Protein AF-A0A2N0QGA7-F1 (afdb_monomer_lite)

Sequence (143 aa):
FERLKEGLAANANLENILFEDQLKVIEPKKDLSIEFHNNLNEYQRDAVAGAISAEDLYVIQGPPGTGKTTVISEICYQNSKAGLKTLIASQSNLAVDNALGRLLSNKDIRILRYGRTESIEEEGKKFIEENVADYWKAQTLQA

Radius of gyration: 17.7 Å; chains: 1; bounding box: 38×40×41 Å

Foldseek 3Di:
DVCVVVCNDPDNCVCCLVDVPDDDPDDFDPDDPDDFPDPDDPLLVVQLSCVLRDPRDDDDDDDPPRPPLVSLLRNCVVCLVVVHDDDDDDPALVVVLSSLLSNVVDLSDQAADDDDCVRHDPSRNCRYPVNSVVVNVVSVVVD

Secondary structure (DSSP, 8-state):
-HHHHTT--SSTTHHHHHH-S----PPP--------SS---HHHHHHHHHHHH-SS-------TTS-HHHHHHHHHHHHHHTT-------SSHHHHHHHHHHHTT-TT------S-GGG--TTTTTSSHHHHHHHHHHHHHT-

InterPro domains:
  IPR027417 P-loop containing nucleoside triphosphate hydrolase [G3DSA:3.40.50.300] (1-143)
  IPR027417 P-loop containing nucleoside triphosphate hydrolase [SSF52540] (21-113)
  IPR041677 DNA2/NAM7 helicase, helicase domain [PF13086] (39-128)
  IPR050534 Coronaviruses polyprotein 1ab [PTHR43788] (30-120)

pLDDT: mean 82.28, std 9.98, range [57.44, 94.5]

Organism: NCBI:txid588596

Structure (mmCIF, N/CA/C/O backbone):
data_AF-A0A2N0QGA7-F1
#
_entry.id   AF-A0A2N0QGA7-F1
#
loop_
_atom_sit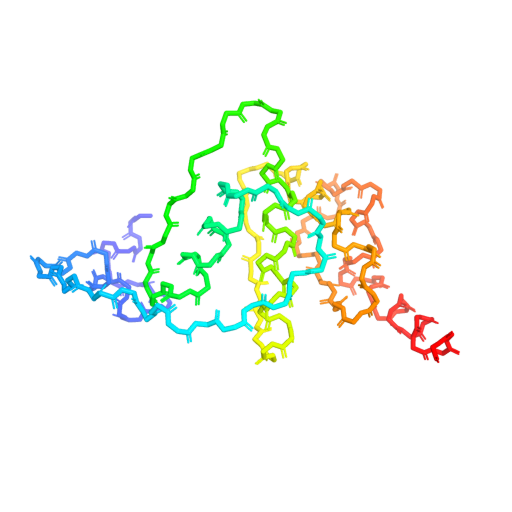e.group_PDB
_atom_site.id
_atom_site.type_symbol
_atom_site.label_atom_id
_atom_site.label_alt_id
_atom_site.label_comp_id
_atom_site.label_asym_id
_atom_site.label_entity_id
_atom_site.label_seq_id
_atom_site.pdbx_PDB_ins_code
_atom_site.Cartn_x
_atom_site.Cartn_y
_atom_site.Cartn_z
_atom_site.occupancy
_atom_site.B_iso_or_equiv
_atom_site.auth_seq_id
_atom_site.auth_comp_id
_atom_site.auth_asym_id
_atom_site.auth_atom_id
_atom_site.pdbx_PDB_model_num
ATOM 1 N N . PHE A 1 1 ? -15.419 12.912 -16.846 1.00 57.44 1 PHE A N 1
ATOM 2 C CA . PHE A 1 1 ? -16.413 13.764 -16.169 1.00 57.44 1 PHE A CA 1
ATOM 3 C C . PHE A 1 1 ? -17.729 13.835 -16.933 1.00 57.44 1 PHE A C 1
ATOM 5 O O . PHE A 1 1 ? -18.735 13.601 -16.293 1.00 57.44 1 PHE A O 1
ATOM 12 N N . GLU A 1 2 ? -17.747 14.051 -18.256 1.00 68.62 2 GLU A N 1
ATOM 13 C CA . GLU A 1 2 ? -18.984 14.002 -19.078 1.00 68.62 2 GLU A CA 1
ATOM 14 C C . GLU A 1 2 ? -19.835 12.750 -18.810 1.00 68.62 2 GLU A C 1
ATOM 16 O O . GLU A 1 2 ? -20.942 12.859 -18.308 1.00 68.62 2 GLU A O 1
ATOM 21 N N . ARG A 1 3 ? -19.254 11.551 -18.940 1.00 67.31 3 ARG A N 1
ATOM 22 C CA . ARG A 1 3 ? -19.955 10.285 -18.642 1.00 67.31 3 ARG A CA 1
ATOM 23 C C . ARG A 1 3 ? -20.498 10.165 -17.211 1.00 67.31 3 ARG A C 1
ATOM 25 O O . ARG A 1 3 ? -21.449 9.433 -16.992 1.00 67.31 3 ARG A O 1
ATOM 32 N N . LEU A 1 4 ? -19.876 10.838 -16.239 1.00 65.69 4 LEU A N 1
ATOM 33 C CA . LEU A 1 4 ? -20.364 10.864 -14.855 1.00 65.69 4 LEU A CA 1
ATOM 34 C C . LEU A 1 4 ? -21.575 11.800 -14.737 1.00 65.69 4 LEU A C 1
ATOM 36 O O . LEU A 1 4 ? -22.553 11.432 -14.108 1.00 65.69 4 LEU A O 1
ATOM 40 N N . LYS A 1 5 ? -21.526 12.966 -15.399 1.00 64.06 5 LYS A N 1
ATOM 41 C CA . LYS A 1 5 ? -22.650 13.912 -15.497 1.00 64.06 5 LYS A CA 1
ATOM 42 C C . LYS A 1 5 ? -23.839 13.344 -16.279 1.00 64.06 5 LYS A C 1
ATOM 44 O O . LYS A 1 5 ? -24.969 13.732 -16.031 1.00 64.06 5 LYS A O 1
ATOM 49 N N . GLU A 1 6 ? -23.580 12.438 -17.217 1.00 76.25 6 GLU A N 1
ATOM 50 C CA . GLU A 1 6 ? -24.597 11.726 -18.001 1.00 76.25 6 GLU A CA 1
ATOM 51 C C . GLU A 1 6 ? -25.176 10.498 -17.266 1.00 76.25 6 GLU A C 1
ATOM 53 O O . GLU A 1 6 ? -25.955 9.750 -17.852 1.00 76.25 6 GLU A O 1
ATOM 58 N N . GLY A 1 7 ? -24.778 10.239 -16.011 1.00 67.69 7 GLY A N 1
ATOM 59 C CA . GLY A 1 7 ? -25.243 9.080 -15.235 1.00 67.69 7 GLY A CA 1
ATOM 60 C C . GLY A 1 7 ? -24.692 7.728 -15.715 1.00 67.69 7 GLY A C 1
ATOM 61 O O . GLY A 1 7 ? -25.141 6.674 -15.275 1.00 67.69 7 GLY A O 1
ATOM 62 N N . LEU A 1 8 ? -23.692 7.723 -16.604 1.00 76.69 8 LEU A N 1
ATOM 63 C CA . LEU A 1 8 ? -23.080 6.524 -17.196 1.00 76.69 8 LEU A CA 1
ATOM 64 C C . LEU A 1 8 ? -21.875 6.012 -16.390 1.00 76.69 8 LEU A C 1
ATOM 66 O O . LEU A 1 8 ? -20.900 5.496 -16.956 1.00 76.69 8 LEU A O 1
ATOM 70 N N . ALA A 1 9 ? -21.905 6.174 -15.069 1.00 78.19 9 ALA A N 1
ATOM 71 C CA . ALA A 1 9 ? -20.901 5.586 -14.197 1.00 78.19 9 ALA A CA 1
ATOM 72 C C . ALA A 1 9 ? -21.043 4.057 -14.176 1.00 78.19 9 ALA A C 1
ATOM 74 O O . ALA A 1 9 ? -22.144 3.522 -14.089 1.00 78.19 9 ALA A O 1
ATOM 75 N N . ALA A 1 10 ? -19.916 3.337 -14.206 1.00 74.88 10 ALA A N 1
ATOM 76 C CA . ALA A 1 10 ? -19.922 1.876 -14.063 1.00 74.88 10 ALA A CA 1
ATOM 77 C C . ALA A 1 10 ? -20.497 1.423 -12.705 1.00 74.88 10 ALA A C 1
ATOM 79 O O . ALA A 1 10 ? -21.018 0.319 -12.589 1.00 74.88 10 ALA A O 1
ATOM 80 N N . ASN A 1 11 ? -20.412 2.287 -11.689 1.00 70.62 11 ASN A N 1
ATOM 81 C CA . ASN A 1 11 ? -21.082 2.126 -10.407 1.00 70.62 11 ASN A CA 1
ATOM 82 C C . ASN A 1 11 ? -22.256 3.114 -10.337 1.00 70.62 11 ASN A C 1
ATOM 84 O O . ASN A 1 11 ? -22.031 4.323 -10.290 1.00 70.62 11 ASN A O 1
ATOM 88 N N . ALA A 1 12 ? -23.487 2.598 -10.305 1.00 74.75 12 ALA A N 1
ATOM 89 C CA . ALA A 1 12 ? -24.712 3.401 -10.275 1.00 74.75 12 ALA A CA 1
ATOM 90 C C . ALA A 1 12 ? -24.841 4.296 -9.025 1.00 74.75 12 ALA A C 1
ATOM 92 O O . ALA A 1 12 ? -25.581 5.270 -9.052 1.00 74.75 12 ALA A O 1
ATOM 93 N N . ASN A 1 13 ? -24.097 4.006 -7.952 1.00 69.44 13 ASN A N 1
ATOM 94 C CA . ASN A 1 13 ? -24.103 4.800 -6.720 1.00 69.44 13 ASN A CA 1
ATOM 95 C C . ASN A 1 13 ? -23.005 5.875 -6.685 1.00 69.44 13 ASN A C 1
ATOM 97 O O . ASN A 1 13 ? -22.893 6.593 -5.697 1.00 69.44 13 ASN A O 1
ATOM 101 N N . LEU A 1 14 ? -22.166 5.985 -7.724 1.00 73.31 14 LEU A N 1
ATOM 102 C CA . LEU A 1 14 ? -21.010 6.889 -7.711 1.00 73.31 14 LEU A CA 1
ATOM 103 C C . LEU A 1 14 ? -21.410 8.365 -7.583 1.00 73.31 14 LEU A C 1
ATOM 105 O O . LEU A 1 14 ? -20.683 9.134 -6.966 1.00 73.31 14 LEU A O 1
ATOM 109 N N . GLU A 1 15 ? -22.552 8.757 -8.146 1.00 74.69 15 GLU A N 1
ATOM 110 C CA . GLU A 1 15 ? -23.081 10.117 -8.020 1.00 74.69 15 GLU A CA 1
ATOM 111 C C . GLU A 1 15 ? -23.471 10.433 -6.570 1.00 74.69 15 GLU A C 1
ATOM 113 O O . GLU A 1 15 ? -22.994 11.417 -6.015 1.00 74.69 15 GLU A O 1
ATOM 118 N N . ASN A 1 16 ? -24.227 9.544 -5.921 1.00 72.44 16 ASN A N 1
ATOM 119 C CA . ASN A 1 16 ? -24.611 9.694 -4.515 1.00 72.44 16 ASN A CA 1
ATOM 120 C C . ASN A 1 16 ? -23.382 9.754 -3.598 1.00 72.44 16 ASN A C 1
ATOM 122 O O . ASN A 1 16 ? -23.286 10.628 -2.750 1.00 72.44 16 ASN A O 1
ATOM 126 N N . ILE A 1 17 ? -22.385 8.893 -3.821 1.00 72.25 17 ILE A N 1
ATOM 127 C CA . ILE A 1 17 ? -21.145 8.889 -3.026 1.00 72.25 17 ILE A CA 1
ATOM 128 C C . ILE A 1 17 ? -20.389 10.224 -3.136 1.00 72.25 17 ILE A C 1
ATOM 130 O O . ILE A 1 17 ? -19.782 10.673 -2.167 1.00 72.25 17 ILE A O 1
ATOM 134 N N . LEU A 1 18 ? -20.384 10.850 -4.317 1.00 73.38 18 LEU A N 1
ATOM 135 C CA . LEU A 1 18 ? -19.629 12.082 -4.560 1.00 73.38 18 LEU A CA 1
ATOM 136 C C . LEU A 1 18 ? -20.398 13.356 -4.188 1.00 73.38 18 LEU A C 1
ATOM 138 O O . LEU A 1 18 ? -19.760 14.378 -3.938 1.00 73.38 18 LEU A O 1
ATOM 142 N N . PHE A 1 19 ? -21.733 13.310 -4.197 1.00 74.38 19 PHE A N 1
ATOM 143 C CA . PHE A 1 19 ? -22.586 14.499 -4.128 1.00 74.38 19 PHE A CA 1
ATOM 144 C C . PHE A 1 19 ? -23.718 14.420 -3.089 1.00 74.38 19 PHE A C 1
ATOM 146 O O . PHE A 1 19 ? -24.553 15.320 -3.058 1.00 74.38 19 PHE A O 1
ATOM 153 N N . GLU A 1 20 ? -23.782 13.397 -2.229 1.00 68.88 20 GLU A N 1
ATOM 154 C CA . GLU A 1 20 ? -24.719 13.405 -1.098 1.00 68.88 20 GLU A CA 1
ATOM 155 C C . GLU A 1 20 ? -24.397 14.548 -0.114 1.00 68.88 20 GLU A C 1
ATOM 157 O O . GLU A 1 20 ? -23.304 14.638 0.444 1.00 68.88 20 GLU A O 1
ATOM 162 N N . ASP A 1 21 ? -25.395 15.403 0.136 1.00 60.41 21 ASP A N 1
ATOM 163 C CA . ASP A 1 21 ? -25.314 16.598 0.995 1.00 60.41 21 ASP A CA 1
ATOM 164 C C . ASP A 1 21 ? -25.209 16.293 2.506 1.00 60.41 21 ASP A C 1
ATOM 166 O O . ASP A 1 21 ? -25.001 17.200 3.315 1.00 60.41 21 ASP A O 1
ATOM 170 N N . GLN A 1 22 ? -25.365 15.033 2.928 1.00 62.62 22 GLN A N 1
ATOM 171 C CA . GLN A 1 22 ? -25.300 14.645 4.341 1.00 62.62 22 GLN A CA 1
ATOM 172 C C . GLN A 1 22 ? -24.097 13.755 4.629 1.00 62.62 22 GLN A C 1
ATOM 174 O O . GLN A 1 22 ? -24.183 12.529 4.636 1.00 62.62 22 GLN A O 1
ATOM 179 N N . LEU A 1 23 ? -22.979 14.397 4.967 1.00 60.62 23 LEU A N 1
ATOM 180 C CA . LEU A 1 23 ? -21.827 13.723 5.554 1.00 60.62 23 LEU A CA 1
ATOM 181 C C . LEU A 1 23 ? -22.228 13.111 6.903 1.00 60.62 23 LEU A C 1
ATOM 183 O O . LEU A 1 23 ? -22.398 13.818 7.900 1.00 60.62 23 LEU A O 1
ATOM 187 N N . LYS A 1 24 ? -22.356 11.785 6.959 1.00 61.59 24 LYS A N 1
ATOM 188 C CA . LYS A 1 24 ? -22.375 11.073 8.237 1.00 61.59 24 LYS A CA 1
ATOM 189 C C . LYS A 1 24 ? -20.943 10.998 8.741 1.00 61.59 24 LYS A C 1
ATOM 191 O O . LYS A 1 24 ? -20.138 10.232 8.228 1.00 61.59 24 LYS A O 1
ATOM 196 N N . VAL A 1 25 ? -20.617 11.809 9.745 1.00 64.94 25 VAL A N 1
ATOM 197 C CA . VAL A 1 25 ? -19.338 11.685 10.450 1.00 64.94 25 VAL A CA 1
ATOM 198 C C . VAL A 1 25 ? -19.416 10.429 11.312 1.00 64.94 25 VAL A C 1
ATOM 200 O O . VAL A 1 25 ? -20.014 10.437 12.387 1.00 64.94 25 VAL A O 1
ATOM 203 N N . ILE A 1 26 ? -18.866 9.332 10.803 1.00 65.50 26 ILE A N 1
ATOM 204 C CA . ILE A 1 26 ? -18.724 8.085 11.549 1.00 65.50 26 ILE A CA 1
ATOM 205 C C . ILE A 1 26 ? -17.493 8.235 12.438 1.00 65.50 26 ILE A C 1
ATOM 207 O O . ILE A 1 26 ? -16.397 8.521 11.952 1.00 65.50 26 ILE A O 1
ATOM 211 N N . GLU A 1 27 ? -17.662 8.076 13.751 1.00 65.25 27 GLU A N 1
ATOM 212 C CA . GLU A 1 27 ? -16.503 8.031 14.636 1.00 65.25 27 GLU A CA 1
ATOM 213 C C . GLU A 1 27 ? -15.701 6.753 14.357 1.00 65.25 27 GLU A C 1
ATOM 215 O O . GLU A 1 27 ? -16.271 5.657 14.368 1.00 65.25 27 GLU A O 1
ATOM 220 N N . PRO A 1 28 ? -14.384 6.861 14.115 1.00 63.00 28 PRO A N 1
ATOM 221 C CA . PRO A 1 28 ? -13.568 5.698 13.818 1.00 63.00 28 PRO A CA 1
ATOM 222 C C . PRO A 1 28 ? -13.584 4.735 15.006 1.00 63.00 28 PRO A C 1
ATOM 224 O O . PRO A 1 28 ? -13.405 5.138 16.160 1.00 63.00 28 PRO A O 1
ATOM 227 N N . LYS A 1 29 ? -13.758 3.440 14.727 1.00 64.62 29 LYS A N 1
ATOM 228 C CA . LYS A 1 29 ? -13.633 2.395 15.748 1.00 64.62 29 LYS A CA 1
ATOM 229 C C . LYS A 1 29 ? -12.197 2.408 16.280 1.00 64.62 29 LYS A C 1
ATOM 231 O O . LYS A 1 29 ? -11.253 2.144 15.537 1.00 64.62 29 LYS A O 1
ATOM 236 N N . LYS A 1 30 ? -12.045 2.768 17.560 1.00 57.56 30 LYS A N 1
ATOM 237 C CA . LYS A 1 30 ? -10.743 2.960 18.225 1.00 57.56 30 LYS A CA 1
ATOM 238 C C . LYS A 1 30 ? -10.091 1.668 18.722 1.00 57.56 30 LYS A C 1
ATOM 240 O O . LYS A 1 30 ? -8.891 1.673 18.969 1.00 57.56 30 LYS A O 1
ATOM 245 N N . ASP A 1 31 ? -10.844 0.578 18.846 1.00 58.34 31 ASP A N 1
ATOM 246 C CA . ASP A 1 31 ? -10.319 -0.698 19.341 1.00 58.34 31 ASP A CA 1
ATOM 247 C C . ASP A 1 31 ? -9.839 -1.584 18.189 1.00 58.34 31 ASP A C 1
ATOM 249 O O . ASP A 1 31 ? -10.521 -2.510 17.751 1.00 58.34 31 ASP A O 1
ATOM 253 N N . LEU A 1 32 ? -8.639 -1.292 17.690 1.00 67.50 32 LEU A N 1
ATOM 254 C CA . LEU A 1 32 ? -7.874 -2.241 16.888 1.00 67.50 32 LEU A CA 1
ATOM 255 C C . LEU A 1 32 ? -6.544 -2.501 17.593 1.00 67.50 32 LEU A C 1
ATOM 257 O O . LEU A 1 32 ? -5.684 -1.626 17.682 1.00 67.50 32 LEU A O 1
ATOM 261 N N . SER A 1 33 ? -6.354 -3.724 18.087 1.00 81.06 33 SER A N 1
ATOM 262 C CA . SER A 1 33 ? -5.045 -4.206 18.525 1.00 81.06 33 SER A CA 1
ATOM 263 C C . SER A 1 33 ? -4.185 -4.515 17.294 1.00 81.06 33 SER A C 1
ATOM 265 O O . SER A 1 33 ? -4.104 -5.649 16.825 1.00 81.06 33 SER A O 1
ATOM 267 N N . ILE A 1 34 ? -3.567 -3.475 16.729 1.00 87.31 34 ILE A N 1
ATOM 268 C CA . ILE A 1 34 ? -2.743 -3.595 15.522 1.00 87.31 34 ILE A CA 1
ATOM 269 C C . ILE A 1 34 ? -1.337 -4.054 15.903 1.00 87.31 34 ILE A C 1
ATOM 271 O O . ILE A 1 34 ? -0.588 -3.358 16.589 1.00 87.31 34 ILE A O 1
ATOM 275 N N . GLU A 1 35 ? -0.953 -5.220 15.396 1.00 90.81 35 GLU A N 1
ATOM 276 C CA . GLU A 1 35 ? 0.433 -5.672 15.390 1.00 90.81 35 GLU A CA 1
ATOM 277 C C . GLU A 1 35 ? 1.104 -5.186 14.101 1.00 90.81 35 GLU A C 1
ATOM 279 O O . GLU A 1 35 ? 0.801 -5.671 13.008 1.00 90.81 35 GLU A O 1
ATOM 284 N N . PHE A 1 36 ? 1.989 -4.200 14.234 1.00 90.88 36 PHE A N 1
ATOM 285 C CA . PHE A 1 36 ? 2.669 -3.582 13.100 1.00 90.88 36 PHE A CA 1
ATOM 286 C C . PHE A 1 36 ? 3.843 -4.432 12.616 1.00 90.88 36 PHE A C 1
ATOM 288 O O . PHE A 1 36 ? 4.680 -4.850 13.416 1.00 90.88 36 PHE A O 1
ATOM 295 N N . HIS A 1 37 ? 3.942 -4.626 11.302 1.00 87.94 37 HIS A N 1
ATOM 296 C CA . HIS A 1 37 ? 5.059 -5.345 10.693 1.00 87.94 37 HIS A CA 1
ATOM 297 C C . HIS A 1 37 ? 6.322 -4.483 10.624 1.00 87.94 37 HIS A C 1
ATOM 299 O O . HIS A 1 37 ? 7.425 -4.962 10.897 1.00 87.94 37 HIS A O 1
ATOM 305 N N . ASN A 1 38 ? 6.169 -3.208 10.265 1.00 85.88 38 ASN A N 1
ATOM 306 C CA . ASN A 1 38 ? 7.273 -2.262 10.182 1.00 85.88 38 ASN A CA 1
ATOM 307 C C . ASN A 1 38 ? 7.529 -1.560 11.525 1.00 85.88 38 ASN A C 1
ATOM 309 O O . ASN A 1 38 ? 6.617 -1.310 12.316 1.00 85.88 38 ASN A O 1
ATOM 313 N N . ASN A 1 39 ? 8.780 -1.152 11.760 1.00 90.00 39 ASN A N 1
ATOM 314 C CA . ASN A 1 39 ? 9.100 -0.275 12.884 1.00 90.00 39 ASN A CA 1
ATOM 315 C C . ASN A 1 39 ? 8.648 1.162 12.580 1.00 90.00 39 ASN A C 1
ATOM 317 O O . ASN A 1 39 ? 9.373 1.934 11.952 1.00 90.00 39 ASN A O 1
ATOM 321 N N . LEU A 1 40 ? 7.427 1.490 12.998 1.00 91.94 40 LEU A N 1
ATOM 322 C CA . LEU A 1 40 ? 6.797 2.788 12.777 1.00 91.94 40 LEU A CA 1
ATOM 323 C C . LEU A 1 40 ? 6.939 3.704 13.996 1.00 91.94 40 LEU A C 1
ATOM 325 O O . LEU A 1 40 ? 6.866 3.246 15.142 1.00 91.94 40 LEU A O 1
ATOM 329 N N . ASN A 1 41 ? 7.084 5.007 13.744 1.00 93.50 41 ASN A N 1
ATOM 330 C CA . ASN A 1 41 ? 6.933 6.024 14.788 1.00 93.50 41 ASN A CA 1
ATOM 331 C C . ASN A 1 41 ? 5.448 6.248 15.138 1.00 93.50 41 ASN A C 1
ATOM 333 O O . ASN A 1 41 ? 4.567 5.729 14.456 1.00 93.50 41 ASN A O 1
ATOM 337 N N 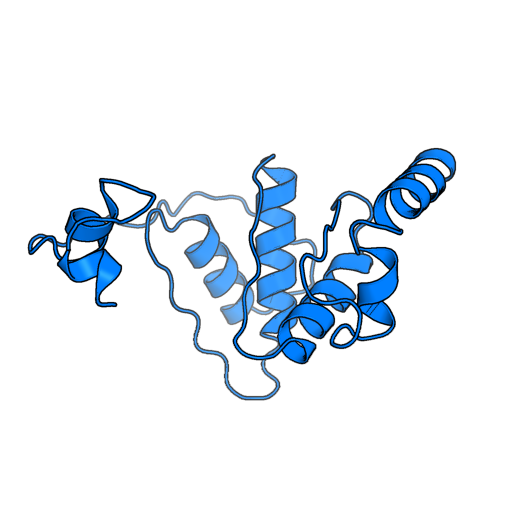. GLU A 1 42 ? 5.173 7.015 16.196 1.00 93.12 42 GLU A N 1
ATOM 338 C CA . GLU A 1 42 ? 3.804 7.280 16.672 1.00 93.12 42 GLU A CA 1
ATOM 339 C C . GLU A 1 42 ? 2.887 7.842 15.571 1.00 93.12 42 GLU A C 1
ATOM 341 O O . GLU A 1 42 ? 1.850 7.255 15.284 1.00 93.12 42 GLU A O 1
ATOM 346 N N . TYR A 1 43 ? 3.329 8.868 14.839 1.00 92.81 43 TYR A N 1
ATOM 347 C CA . TYR A 1 43 ? 2.539 9.504 13.778 1.00 92.81 43 TYR A CA 1
ATOM 348 C C . TYR A 1 43 ? 2.202 8.548 12.630 1.00 92.81 43 TYR A C 1
ATOM 350 O O . TYR A 1 43 ? 1.126 8.613 12.040 1.00 92.81 43 TYR A O 1
ATOM 358 N N . GLN A 1 44 ? 3.130 7.656 12.285 1.00 94.50 44 GLN A N 1
ATOM 359 C CA . GLN A 1 44 ? 2.912 6.637 11.264 1.00 94.50 44 GLN A CA 1
ATOM 360 C C . GLN A 1 44 ? 1.949 5.554 11.756 1.00 94.50 44 GLN A C 1
ATOM 362 O O . GLN A 1 44 ? 1.115 5.107 10.973 1.00 94.50 44 GLN A O 1
ATOM 367 N N . ARG A 1 45 ? 2.033 5.148 13.031 1.00 94.00 45 ARG A N 1
ATOM 368 C CA . ARG A 1 45 ? 1.084 4.196 13.635 1.00 94.00 45 ARG A CA 1
ATOM 369 C C . ARG A 1 45 ? -0.326 4.767 13.644 1.00 94.00 45 ARG A C 1
ATOM 371 O O . ARG A 1 45 ? -1.242 4.069 13.221 1.00 94.00 45 ARG A O 1
ATOM 378 N N . ASP A 1 46 ? -0.473 6.032 14.023 1.00 92.12 46 ASP A N 1
ATOM 379 C CA . ASP A 1 46 ? -1.759 6.730 14.019 1.00 92.12 46 ASP A CA 1
ATOM 380 C C . ASP A 1 46 ? -2.330 6.847 12.603 1.00 92.12 46 ASP A C 1
ATOM 382 O O . ASP A 1 46 ? -3.511 6.583 12.386 1.00 92.12 46 ASP A O 1
ATOM 386 N N . ALA A 1 47 ? -1.486 7.167 11.618 1.00 94.00 47 ALA A N 1
ATOM 387 C CA . ALA A 1 47 ? -1.896 7.232 10.219 1.00 94.00 47 ALA A CA 1
ATOM 388 C C . ALA A 1 47 ? -2.372 5.870 9.682 1.00 94.00 47 ALA A C 1
ATOM 390 O O . ALA A 1 47 ? -3.377 5.810 8.977 1.00 94.00 47 ALA A O 1
ATOM 391 N N . VAL A 1 48 ? -1.676 4.775 10.012 1.00 94.31 48 VAL A N 1
ATOM 392 C CA . VAL A 1 48 ? -2.099 3.418 9.628 1.00 94.31 48 VAL A CA 1
ATOM 393 C C . VAL A 1 48 ? -3.397 3.043 10.338 1.00 94.31 48 VAL A C 1
ATOM 395 O O . VAL A 1 48 ? -4.325 2.594 9.674 1.00 94.31 48 VAL A O 1
ATOM 398 N N . ALA A 1 49 ? -3.481 3.250 11.656 1.00 92.75 49 ALA A N 1
ATOM 399 C CA . ALA A 1 49 ? -4.662 2.928 12.452 1.00 92.75 49 ALA A CA 1
ATOM 400 C C . ALA A 1 49 ? -5.900 3.681 11.950 1.00 92.75 49 ALA A C 1
ATOM 402 O O . ALA A 1 49 ? -6.945 3.080 11.720 1.00 92.75 49 ALA A O 1
ATOM 403 N N . GLY A 1 50 ? -5.762 4.984 11.696 1.00 91.69 50 GLY A N 1
ATOM 404 C CA . GLY A 1 50 ? -6.833 5.794 11.131 1.00 91.69 50 GLY A CA 1
ATOM 405 C C . GLY A 1 50 ? -7.247 5.333 9.734 1.00 91.69 50 GLY A C 1
ATOM 406 O O . GLY A 1 50 ? -8.440 5.250 9.460 1.00 91.69 50 GLY A O 1
ATOM 407 N N . ALA A 1 51 ? -6.288 4.966 8.878 1.00 93.12 51 ALA A N 1
ATOM 408 C CA . ALA A 1 51 ? -6.583 4.495 7.527 1.00 93.12 51 ALA A CA 1
ATOM 409 C C . ALA A 1 51 ? -7.336 3.161 7.500 1.00 93.12 51 ALA A C 1
ATOM 411 O O . ALA A 1 51 ? -8.235 3.007 6.680 1.00 93.12 51 ALA A O 1
ATOM 412 N N . ILE A 1 52 ? -6.988 2.208 8.371 1.00 91.88 52 ILE A N 1
ATOM 413 C CA . ILE A 1 52 ? -7.664 0.900 8.405 1.00 91.88 52 ILE A CA 1
ATOM 414 C C . ILE A 1 52 ? -9.001 0.933 9.160 1.00 91.88 52 ILE A C 1
ATOM 416 O O . ILE A 1 52 ? -9.853 0.085 8.910 1.00 91.88 52 ILE A O 1
ATOM 420 N N . SER A 1 53 ? -9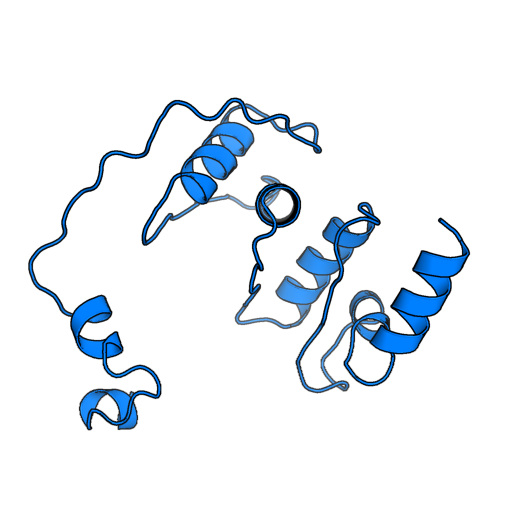.193 1.890 10.076 1.00 88.06 53 SER A N 1
ATOM 421 C CA . SER A 1 53 ? -10.467 2.094 10.782 1.00 88.06 53 SER A CA 1
ATOM 422 C C . SER A 1 53 ? -11.471 2.939 9.996 1.00 88.06 53 SER A C 1
ATOM 424 O O . SER A 1 53 ? -12.640 2.987 10.380 1.00 88.06 53 SER A O 1
ATOM 426 N N . ALA A 1 54 ? -11.033 3.656 8.959 1.00 85.81 54 ALA A N 1
ATOM 427 C CA . ALA A 1 54 ? -11.904 4.512 8.168 1.00 85.81 54 ALA A CA 1
ATOM 428 C C . ALA A 1 54 ? -12.829 3.683 7.269 1.00 85.81 54 ALA A C 1
ATOM 430 O O . ALA A 1 54 ? -12.379 2.782 6.565 1.00 85.81 54 ALA A O 1
ATOM 431 N N . GLU A 1 55 ? -14.118 4.022 7.271 1.00 78.12 55 GLU A N 1
ATOM 432 C CA . GLU A 1 55 ? -15.114 3.348 6.431 1.00 78.12 55 GLU A CA 1
ATOM 433 C C . GLU A 1 55 ? -15.151 3.933 5.006 1.00 78.12 55 GLU A C 1
ATOM 435 O O . GLU A 1 55 ? -15.284 3.176 4.046 1.00 78.12 55 GLU A O 1
ATOM 440 N N . ASP A 1 56 ? -14.944 5.252 4.862 1.00 80.56 56 ASP A N 1
ATOM 441 C CA . ASP A 1 56 ? -15.105 5.960 3.582 1.00 80.56 56 ASP A CA 1
ATOM 442 C C . ASP A 1 56 ? -13.800 6.575 3.045 1.00 80.56 56 ASP A C 1
ATOM 444 O O . ASP A 1 56 ? -13.258 6.141 2.026 1.00 80.56 56 ASP A O 1
ATOM 448 N N . LEU A 1 57 ? -13.287 7.620 3.710 1.00 83.88 57 LEU A N 1
ATOM 449 C CA . LEU A 1 57 ? -12.126 8.387 3.257 1.00 83.88 57 LEU A CA 1
ATOM 450 C C . LEU A 1 57 ? -11.223 8.761 4.431 1.00 83.88 57 LEU A C 1
ATOM 452 O O . LEU A 1 57 ? -11.670 9.322 5.429 1.00 83.88 57 LEU A O 1
ATOM 456 N N . TYR A 1 58 ? -9.923 8.529 4.259 1.00 89.75 58 TYR A N 1
ATOM 457 C CA . TYR A 1 58 ? -8.898 8.956 5.202 1.00 89.75 58 TYR A CA 1
ATOM 458 C C . TYR A 1 58 ? -7.754 9.655 4.472 1.00 89.75 58 TYR A C 1
ATOM 460 O O . TYR A 1 58 ? -7.242 9.158 3.467 1.00 89.75 58 TYR A O 1
ATOM 468 N N . VAL A 1 59 ? -7.349 10.823 4.974 1.00 91.69 59 VAL A N 1
ATOM 469 C CA . VAL A 1 59 ? -6.307 11.649 4.357 1.00 91.69 59 VAL A CA 1
ATOM 470 C C . VAL A 1 59 ? -5.073 11.661 5.245 1.00 91.69 59 VAL A C 1
ATOM 472 O O . VAL A 1 59 ? -5.113 12.128 6.379 1.00 91.69 59 VAL A O 1
ATOM 475 N N . ILE A 1 60 ? -3.951 11.193 4.696 1.00 92.12 60 ILE A N 1
ATOM 476 C CA . ILE A 1 60 ? -2.649 11.208 5.366 1.00 92.12 60 ILE A CA 1
ATOM 477 C C . ILE A 1 60 ? -1.772 12.269 4.713 1.00 92.12 60 ILE A C 1
ATOM 479 O O . ILE A 1 60 ? -1.419 12.168 3.536 1.00 92.12 60 ILE A O 1
ATOM 483 N N . GLN A 1 61 ? -1.357 13.262 5.494 1.00 92.25 61 GLN A N 1
ATOM 484 C CA . GLN A 1 61 ? -0.396 14.263 5.050 1.00 92.25 61 GLN A CA 1
ATOM 485 C C . GLN A 1 61 ? 1.014 13.891 5.518 1.00 92.25 61 GLN A C 1
ATOM 487 O O . GLN A 1 61 ? 1.303 13.868 6.709 1.00 92.25 61 GLN A O 1
ATOM 492 N N . GLY A 1 62 ? 1.917 13.637 4.569 1.00 88.56 62 GLY A N 1
ATOM 493 C CA . GLY A 1 62 ? 3.320 13.340 4.861 1.00 88.56 62 GLY A CA 1
ATOM 494 C C . GLY A 1 62 ? 4.271 14.297 4.140 1.00 88.56 62 GLY A C 1
ATOM 495 O O . GLY A 1 62 ? 4.398 14.191 2.913 1.00 88.56 62 GLY A O 1
ATOM 496 N N . PRO A 1 63 ? 5.000 15.180 4.848 1.00 88.69 63 PRO A N 1
ATOM 497 C CA . PRO A 1 63 ? 6.096 15.966 4.277 1.00 88.69 63 PRO A CA 1
ATOM 498 C C . PRO A 1 63 ? 7.153 15.103 3.549 1.00 88.69 63 PRO A C 1
ATOM 500 O O . PRO A 1 63 ? 7.178 13.871 3.705 1.00 88.69 63 PRO A O 1
ATOM 503 N N . PRO A 1 64 ? 8.033 15.687 2.718 1.00 86.69 64 PRO A N 1
ATOM 504 C CA . PRO A 1 64 ? 9.136 14.954 2.094 1.00 86.69 64 PRO A CA 1
ATOM 505 C C . PRO A 1 64 ? 9.976 14.190 3.135 1.00 86.69 64 PRO A C 1
ATOM 507 O O . PRO A 1 64 ? 10.237 14.701 4.216 1.00 86.69 64 PRO A O 1
ATOM 510 N N . GLY A 1 65 ? 10.358 12.944 2.835 1.00 84.62 65 GLY A N 1
ATOM 511 C CA . GLY A 1 65 ? 11.201 12.123 3.721 1.00 84.62 65 GLY A CA 1
ATOM 512 C C . GLY A 1 65 ? 10.508 11.442 4.915 1.00 84.62 65 GLY A C 1
ATOM 513 O O . GLY A 1 65 ? 11.136 10.635 5.586 1.00 84.62 65 GLY A O 1
ATOM 514 N N . THR A 1 66 ? 9.213 11.666 5.156 1.00 84.06 66 THR A N 1
ATOM 515 C CA . THR A 1 66 ? 8.491 11.136 6.344 1.00 84.06 66 THR A CA 1
ATOM 516 C C . THR A 1 66 ? 8.041 9.671 6.253 1.00 84.06 66 THR A C 1
ATOM 518 O O . THR A 1 66 ? 7.240 9.201 7.058 1.00 84.06 66 THR A O 1
ATOM 521 N N . GLY A 1 67 ? 8.539 8.917 5.270 1.00 86.25 67 GLY A N 1
ATOM 522 C CA . GLY A 1 67 ? 8.233 7.488 5.158 1.00 86.25 67 GLY A CA 1
ATOM 523 C C . GLY A 1 67 ? 6.807 7.165 4.695 1.00 86.25 67 GLY A C 1
ATOM 524 O O . GLY A 1 67 ? 6.293 6.109 5.041 1.00 86.25 67 GLY A O 1
ATOM 525 N N . LYS A 1 68 ? 6.170 8.024 3.881 1.00 90.69 68 LYS A N 1
ATOM 526 C CA . LYS A 1 68 ? 4.841 7.765 3.277 1.00 90.69 68 LYS A CA 1
ATOM 527 C C . LYS A 1 68 ? 4.719 6.369 2.660 1.00 90.69 68 LYS A C 1
ATOM 529 O O . LYS A 1 68 ? 3.728 5.687 2.873 1.00 90.69 68 LYS A O 1
ATOM 534 N N . THR A 1 69 ? 5.742 5.932 1.928 1.00 88.62 69 THR A N 1
ATOM 535 C CA . THR A 1 69 ? 5.765 4.601 1.311 1.00 88.62 69 THR A CA 1
ATOM 536 C C . THR A 1 69 ? 5.738 3.484 2.354 1.00 88.62 69 THR A C 1
ATOM 538 O O . THR A 1 69 ? 5.088 2.474 2.126 1.00 88.62 69 THR A O 1
ATOM 541 N N . THR A 1 70 ? 6.378 3.681 3.512 1.00 90.81 70 THR A N 1
ATOM 542 C CA . THR A 1 70 ? 6.322 2.743 4.643 1.00 90.81 70 THR A CA 1
ATOM 543 C C . THR A 1 70 ? 4.909 2.660 5.228 1.00 90.81 70 THR A C 1
ATOM 545 O O . THR A 1 70 ? 4.428 1.574 5.536 1.00 90.81 70 THR A O 1
ATOM 548 N N . VAL A 1 71 ? 4.212 3.796 5.332 1.00 93.31 71 VAL A N 1
ATOM 549 C CA . VAL A 1 71 ? 2.806 3.829 5.770 1.00 93.31 71 VAL A CA 1
ATOM 550 C C . VAL A 1 71 ? 1.905 3.098 4.773 1.00 93.31 71 VAL A C 1
ATOM 552 O O . VAL A 1 71 ? 1.124 2.243 5.175 1.00 93.31 71 VAL A O 1
ATOM 555 N N . ILE A 1 72 ? 2.064 3.360 3.470 1.00 92.12 72 ILE A N 1
ATOM 556 C CA . ILE A 1 72 ? 1.326 2.650 2.411 1.00 92.12 72 ILE A CA 1
ATOM 557 C C . ILE A 1 72 ? 1.584 1.141 2.492 1.00 92.12 72 ILE A C 1
ATOM 559 O O . ILE A 1 72 ? 0.635 0.358 2.422 1.00 92.12 72 ILE A O 1
ATOM 563 N N . SER A 1 73 ? 2.844 0.723 2.664 1.00 90.56 73 SER A N 1
ATOM 564 C CA . SER A 1 73 ? 3.176 -0.699 2.748 1.00 90.56 73 SER A CA 1
ATOM 565 C C . SER A 1 73 ? 2.556 -1.373 3.966 1.00 90.56 73 SER A C 1
ATOM 567 O O . SER A 1 73 ? 2.067 -2.495 3.859 1.00 90.56 73 SER A O 1
ATOM 569 N N . GLU A 1 74 ? 2.526 -0.679 5.105 1.00 92.50 74 GLU A N 1
ATOM 570 C CA . GLU A 1 74 ? 1.898 -1.198 6.315 1.00 92.50 74 GLU A CA 1
ATOM 571 C C . GLU A 1 74 ? 0.381 -1.339 6.145 1.00 92.50 74 GLU A C 1
ATOM 573 O O . GLU A 1 74 ? -0.161 -2.391 6.462 1.00 92.50 74 GLU A O 1
ATOM 578 N N . ILE A 1 75 ? -0.305 -0.340 5.576 1.00 93.69 75 ILE A N 1
ATOM 579 C CA . ILE A 1 75 ? -1.754 -0.418 5.306 1.00 93.69 75 ILE A CA 1
ATOM 580 C C . ILE A 1 75 ? -2.072 -1.632 4.424 1.00 93.69 75 ILE A C 1
ATOM 582 O O . ILE A 1 75 ? -2.989 -2.400 4.713 1.00 93.69 75 ILE A O 1
ATOM 586 N N . CYS A 1 76 ? -1.287 -1.847 3.366 1.00 92.50 76 CYS A N 1
ATOM 587 C CA . CYS A 1 76 ? -1.467 -3.005 2.493 1.00 92.50 76 CYS A CA 1
ATOM 588 C C . CYS A 1 76 ? -1.260 -4.327 3.239 1.00 92.50 76 CYS A C 1
ATOM 590 O O . CYS A 1 76 ? -2.023 -5.266 3.019 1.00 92.50 76 CYS A O 1
ATOM 592 N N . TYR A 1 77 ? -0.254 -4.397 4.116 1.00 91.38 77 TYR A N 1
ATOM 593 C CA . TYR A 1 77 ? -0.002 -5.571 4.947 1.00 91.38 77 TYR A CA 1
ATOM 594 C C . TYR A 1 77 ? -1.175 -5.862 5.890 1.00 91.38 77 TYR A C 1
ATOM 596 O O . TYR A 1 77 ? -1.663 -6.991 5.912 1.00 91.38 77 TYR A O 1
ATOM 604 N N . GLN A 1 78 ? -1.681 -4.852 6.603 1.00 92.06 78 GLN A N 1
ATOM 605 C CA . GLN A 1 78 ? -2.818 -5.010 7.515 1.00 92.06 78 GLN A CA 1
ATOM 606 C C . GLN A 1 78 ? -4.081 -5.469 6.769 1.00 92.06 78 GLN A C 1
ATOM 608 O O . GLN A 1 78 ? -4.733 -6.426 7.189 1.00 92.06 78 GLN A O 1
ATOM 613 N N . ASN A 1 79 ? -4.371 -4.880 5.604 1.00 92.19 79 ASN A N 1
ATOM 614 C CA . ASN A 1 79 ? -5.473 -5.324 4.747 1.00 92.19 79 ASN A CA 1
ATOM 615 C C . ASN A 1 79 ? -5.289 -6.774 4.278 1.00 92.19 79 ASN A C 1
ATOM 617 O O . ASN A 1 79 ? -6.231 -7.561 4.336 1.00 92.19 79 ASN A O 1
ATOM 621 N N . SER A 1 80 ? -4.076 -7.153 3.861 1.00 90.19 80 SER A N 1
ATOM 622 C CA . SER A 1 80 ? -3.768 -8.526 3.447 1.00 90.19 80 SER A CA 1
ATOM 623 C C . SER A 1 80 ? -3.953 -9.523 4.596 1.00 90.19 80 SER A C 1
ATOM 625 O O . SER A 1 80 ? -4.545 -10.582 4.390 1.00 90.19 80 SER A O 1
ATOM 627 N N . LYS A 1 81 ? -3.511 -9.182 5.818 1.00 89.38 81 LYS A N 1
ATOM 628 C CA . LYS A 1 81 ? -3.703 -9.992 7.038 1.00 89.38 81 LYS A CA 1
ATOM 629 C C . LYS A 1 81 ? -5.189 -10.166 7.375 1.00 89.38 81 LYS A C 1
ATOM 631 O O . LYS A 1 81 ? -5.586 -11.227 7.847 1.00 89.38 81 LYS A O 1
ATOM 636 N N . ALA A 1 82 ? -6.012 -9.161 7.075 1.00 89.56 82 ALA A N 1
ATOM 637 C CA . ALA A 1 82 ? -7.468 -9.217 7.199 1.00 89.56 82 ALA A CA 1
ATOM 638 C C . ALA A 1 82 ? -8.175 -9.942 6.029 1.00 89.56 82 ALA A C 1
ATOM 640 O O . ALA A 1 82 ? -9.402 -10.026 6.016 1.00 89.56 82 ALA A O 1
ATOM 641 N N . GLY A 1 83 ? -7.436 -10.458 5.036 1.00 90.12 83 GLY A N 1
ATOM 642 C CA . GLY A 1 83 ? -8.001 -11.118 3.852 1.00 9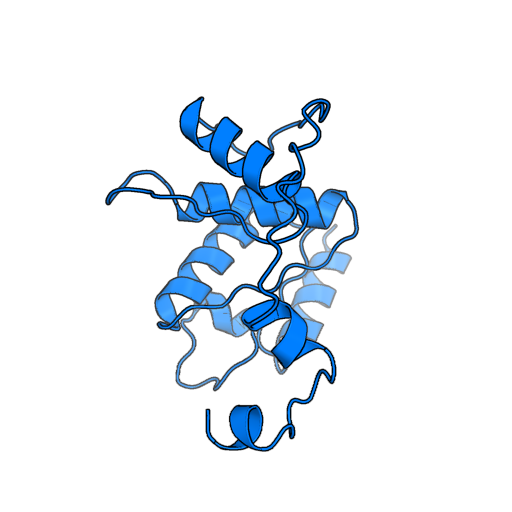0.12 83 GLY A CA 1
ATOM 643 C C . GLY A 1 83 ? -8.634 -10.160 2.833 1.00 90.12 83 GLY A C 1
ATOM 644 O O . GLY A 1 83 ? -9.357 -10.598 1.936 1.00 90.12 83 GLY A O 1
ATOM 645 N N . LEU A 1 84 ? -8.378 -8.857 2.961 1.00 91.38 84 LEU A N 1
ATOM 646 C CA . LEU A 1 84 ? -8.869 -7.816 2.062 1.00 91.38 84 LEU A CA 1
ATOM 647 C C . LEU A 1 84 ? -7.922 -7.612 0.873 1.00 91.38 84 LEU A C 1
ATOM 649 O O . LEU A 1 84 ? -6.766 -8.038 0.868 1.00 91.38 84 LEU A O 1
ATOM 653 N N . LYS A 1 85 ? -8.421 -6.921 -0.156 1.00 92.00 85 LYS A N 1
ATOM 654 C CA . LYS A 1 85 ? -7.643 -6.525 -1.337 1.00 92.00 85 LYS A CA 1
ATOM 655 C C . LYS A 1 85 ? -7.416 -5.020 -1.324 1.00 92.00 85 LYS A C 1
ATOM 657 O O . LYS A 1 85 ? -8.344 -4.263 -1.060 1.00 92.00 85 LYS A O 1
ATOM 662 N N . THR A 1 86 ? -6.208 -4.600 -1.686 1.00 92.94 86 THR A N 1
ATOM 663 C CA . THR A 1 86 ? -5.836 -3.183 -1.765 1.00 92.94 86 THR A CA 1
ATOM 664 C C . THR A 1 86 ? -5.533 -2.800 -3.209 1.00 92.94 86 THR A C 1
ATOM 666 O O . THR A 1 86 ? -4.712 -3.444 -3.860 1.00 92.94 86 THR A O 1
ATOM 669 N N . LEU A 1 87 ? -6.173 -1.737 -3.704 1.00 93.56 87 LEU A N 1
ATOM 670 C CA . LEU A 1 87 ? -5.819 -1.096 -4.970 1.00 93.56 87 LEU A CA 1
ATOM 671 C C . LEU A 1 87 ? -4.905 0.097 -4.687 1.00 93.56 87 LEU A C 1
ATOM 673 O O . LEU A 1 87 ? -5.300 1.029 -3.991 1.00 93.56 87 LEU A O 1
ATOM 677 N N . ILE A 1 88 ? -3.706 0.088 -5.265 1.00 91.88 88 ILE A N 1
ATOM 678 C CA . ILE A 1 88 ? -2.789 1.230 -5.221 1.00 91.88 88 ILE A CA 1
ATOM 679 C C . ILE A 1 88 ? -2.860 1.949 -6.562 1.00 91.88 88 ILE A C 1
ATOM 681 O O . ILE A 1 88 ? -2.620 1.351 -7.610 1.00 91.88 88 ILE A O 1
ATOM 685 N N . ALA A 1 89 ? -3.157 3.243 -6.520 1.00 91.62 89 ALA A N 1
ATOM 686 C CA . ALA A 1 89 ? -3.175 4.105 -7.690 1.00 91.62 89 ALA A CA 1
ATOM 687 C C . ALA A 1 89 ? -2.361 5.375 -7.428 1.00 91.62 89 ALA A C 1
ATOM 689 O O . ALA A 1 89 ? -2.294 5.879 -6.308 1.00 91.62 89 ALA A O 1
ATOM 690 N N . SER A 1 90 ? -1.737 5.900 -8.478 1.00 90.06 90 SER A N 1
ATOM 691 C CA . SER A 1 90 ? -1.037 7.180 -8.446 1.00 90.06 90 SER A CA 1
ATOM 692 C C . SER A 1 90 ? -1.066 7.827 -9.825 1.00 90.06 90 SER A C 1
ATOM 694 O O . SER A 1 90 ? -1.257 7.151 -10.833 1.00 90.06 90 SER A O 1
ATOM 696 N N . GLN A 1 91 ? -0.833 9.138 -9.872 1.00 87.62 91 GLN A N 1
ATOM 697 C CA . GLN A 1 91 ? -0.651 9.867 -11.126 1.00 87.62 91 GLN A CA 1
ATOM 698 C C . GLN A 1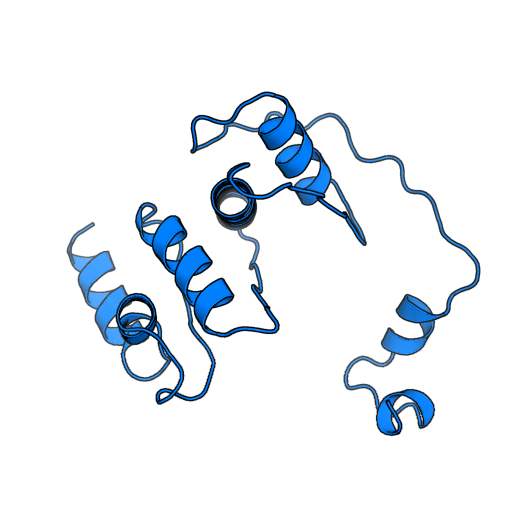 91 ? 0.643 9.453 -11.850 1.00 87.62 91 GLN A C 1
ATOM 700 O O . GLN A 1 91 ? 0.721 9.549 -13.072 1.00 87.62 91 GLN A O 1
ATOM 705 N N . SER A 1 92 ? 1.659 9.002 -11.107 1.00 86.12 92 SER A N 1
ATOM 706 C CA . SER A 1 92 ? 2.956 8.591 -11.649 1.00 86.12 92 SER A CA 1
ATOM 707 C C . SER A 1 92 ? 3.159 7.085 -11.504 1.00 86.12 92 SER A C 1
ATOM 709 O O . SER A 1 92 ? 3.036 6.552 -10.399 1.00 86.12 92 SER A O 1
ATOM 711 N N . ASN A 1 93 ? 3.539 6.411 -12.596 1.00 83.88 93 ASN A N 1
ATOM 712 C CA . ASN A 1 93 ? 3.903 4.990 -12.567 1.00 83.88 93 ASN A CA 1
ATOM 713 C C . ASN A 1 93 ? 5.037 4.717 -11.571 1.00 83.88 93 ASN A C 1
ATOM 715 O O . ASN A 1 93 ? 4.921 3.803 -10.760 1.00 83.88 93 ASN A O 1
ATOM 719 N N . LEU A 1 94 ? 6.049 5.592 -11.535 1.00 83.94 94 LEU A N 1
ATOM 720 C CA . LEU A 1 94 ? 7.182 5.497 -10.613 1.00 83.94 94 LEU A CA 1
ATOM 721 C C . LEU A 1 94 ? 6.741 5.483 -9.140 1.00 83.94 94 LEU A C 1
ATOM 723 O O . LEU A 1 94 ? 7.340 4.809 -8.310 1.00 83.94 94 LEU A O 1
ATOM 727 N N . ALA A 1 95 ? 5.687 6.221 -8.781 1.00 83.38 95 ALA A N 1
ATOM 728 C CA . ALA A 1 95 ? 5.185 6.228 -7.408 1.00 83.38 95 ALA A CA 1
ATOM 729 C C . ALA A 1 95 ? 4.510 4.899 -7.029 1.00 83.38 95 ALA A C 1
ATOM 731 O O . ALA A 1 95 ? 4.656 4.454 -5.890 1.00 83.38 95 ALA A O 1
ATOM 732 N N . VAL A 1 96 ? 3.808 4.264 -7.976 1.00 87.00 96 VAL A N 1
ATOM 733 C CA . VAL A 1 96 ? 3.245 2.919 -7.786 1.00 87.00 96 VAL A CA 1
ATOM 734 C C . VAL A 1 96 ? 4.376 1.913 -7.623 1.00 87.00 96 VAL A C 1
ATOM 736 O O . VAL A 1 96 ? 4.389 1.173 -6.645 1.00 87.00 96 VAL A O 1
ATOM 739 N N . ASP A 1 97 ? 5.358 1.937 -8.520 1.00 84.88 97 ASP A N 1
ATOM 740 C CA . ASP A 1 97 ? 6.455 0.968 -8.520 1.00 84.88 97 ASP A CA 1
ATOM 741 C C . ASP A 1 97 ? 7.311 1.093 -7.242 1.00 84.88 97 ASP A C 1
ATOM 743 O O . ASP A 1 97 ? 7.589 0.090 -6.587 1.00 84.88 97 ASP A O 1
ATOM 747 N N . ASN A 1 98 ? 7.569 2.320 -6.771 1.00 83.94 98 ASN A N 1
ATOM 748 C CA . ASN A 1 98 ? 8.211 2.573 -5.474 1.00 83.94 98 ASN A CA 1
ATOM 749 C C . ASN A 1 98 ? 7.430 1.992 -4.282 1.00 83.94 98 ASN A C 1
ATOM 751 O O . ASN A 1 98 ? 8.030 1.534 -3.306 1.00 83.94 98 ASN A O 1
ATOM 755 N N . ALA A 1 99 ? 6.094 2.044 -4.316 1.00 84.19 99 ALA A N 1
ATOM 756 C CA . ALA A 1 99 ? 5.259 1.439 -3.280 1.00 84.19 99 ALA A CA 1
ATOM 757 C C . ALA A 1 99 ? 5.314 -0.091 -3.349 1.00 84.19 99 ALA A C 1
ATOM 759 O O . ALA A 1 99 ? 5.480 -0.739 -2.314 1.00 84.19 99 ALA A O 1
ATOM 760 N N . LEU A 1 100 ? 5.259 -0.658 -4.558 1.00 84.69 100 LEU A N 1
ATOM 761 C CA . LEU A 1 100 ? 5.386 -2.097 -4.774 1.00 84.69 100 LEU A CA 1
ATOM 762 C C . LEU A 1 100 ? 6.725 -2.629 -4.275 1.00 84.69 100 LEU A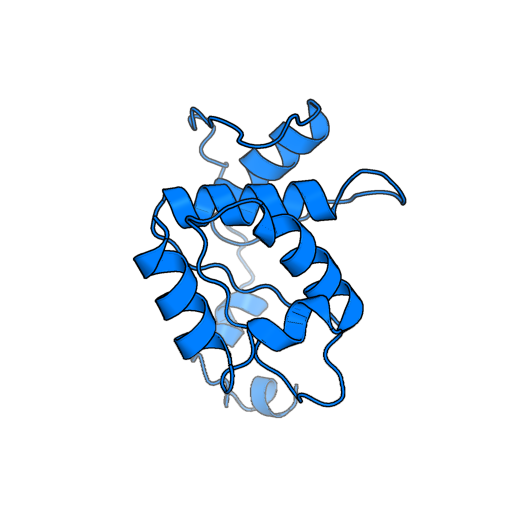 C 1
ATOM 764 O O . LEU A 1 100 ? 6.729 -3.615 -3.546 1.00 84.69 100 LEU A O 1
ATOM 768 N N . GLY A 1 101 ? 7.833 -1.945 -4.578 1.00 81.88 101 GLY A N 1
ATOM 769 C CA . GLY A 1 101 ? 9.178 -2.310 -4.127 1.00 81.88 101 GLY A CA 1
ATOM 770 C C . GLY A 1 101 ? 9.277 -2.526 -2.611 1.00 81.88 101 GLY A C 1
ATOM 771 O O . GLY A 1 101 ? 9.974 -3.433 -2.156 1.00 81.88 101 GLY A O 1
ATOM 772 N N . ARG A 1 102 ? 8.528 -1.752 -1.812 1.00 80.00 102 ARG A N 1
ATOM 773 C CA . ARG A 1 102 ? 8.479 -1.903 -0.345 1.00 80.00 102 ARG A CA 1
ATOM 774 C C . ARG A 1 102 ? 7.608 -3.058 0.132 1.00 80.00 102 ARG A C 1
ATOM 776 O O . ARG A 1 102 ? 7.894 -3.607 1.187 1.00 80.00 102 ARG A O 1
ATOM 783 N N . LEU A 1 103 ? 6.588 -3.439 -0.630 1.00 79.62 103 LEU A N 1
ATOM 784 C CA . LEU A 1 103 ? 5.733 -4.588 -0.316 1.00 79.62 103 LEU A CA 1
ATOM 785 C C . LEU A 1 103 ? 6.444 -5.927 -0.539 1.00 79.62 103 LEU A C 1
ATOM 787 O O . LEU A 1 103 ? 6.034 -6.940 0.018 1.00 79.62 103 LEU A O 1
ATOM 791 N N . LEU A 1 104 ? 7.532 -5.933 -1.315 1.00 71.81 104 LEU A N 1
ATOM 792 C CA . LEU A 1 104 ? 8.264 -7.148 -1.692 1.00 71.81 104 LEU A CA 1
ATOM 793 C C . LEU A 1 104 ? 8.968 -7.846 -0.543 1.00 71.81 104 LEU A C 1
ATOM 795 O O . LEU A 1 104 ? 9.310 -9.022 -0.665 1.00 71.81 104 LEU A O 1
ATOM 799 N N . SER A 1 105 ? 9.218 -7.132 0.552 1.00 68.44 105 SER A N 1
ATOM 800 C CA . SER A 1 105 ? 9.762 -7.742 1.760 1.00 68.44 105 SER A CA 1
ATOM 801 C C . SER A 1 105 ? 8.802 -8.772 2.357 1.00 68.44 105 SER A C 1
ATOM 803 O O . SER A 1 105 ? 9.243 -9.627 3.123 1.00 68.44 105 SER A O 1
ATOM 805 N N . ASN A 1 106 ? 7.516 -8.728 1.994 1.00 73.88 106 ASN A N 1
ATOM 806 C CA . ASN A 1 106 ? 6.498 -9.596 2.547 1.00 73.88 106 ASN A CA 1
ATOM 807 C C . ASN A 1 106 ? 6.028 -10.656 1.539 1.00 73.88 106 ASN A C 1
ATOM 809 O O . ASN A 1 106 ? 5.353 -10.355 0.555 1.00 73.88 106 ASN A O 1
ATOM 813 N N . LYS A 1 107 ? 6.363 -11.922 1.812 1.00 73.00 107 LYS A N 1
ATOM 814 C CA . LYS A 1 107 ? 6.016 -13.050 0.937 1.00 73.00 107 LYS A CA 1
ATOM 815 C C . LYS A 1 107 ? 4.529 -13.420 0.958 1.00 73.00 107 LYS A C 1
ATOM 817 O O . LYS A 1 107 ? 4.089 -14.117 0.047 1.00 73.00 107 LYS A O 1
ATOM 822 N N . ASP A 1 108 ? 3.770 -12.958 1.945 1.00 75.88 108 ASP A N 1
ATOM 823 C CA . ASP A 1 108 ? 2.349 -13.289 2.075 1.00 75.88 108 ASP A CA 1
ATOM 824 C C . ASP A 1 108 ? 1.471 -12.402 1.181 1.00 75.88 108 ASP A C 1
ATOM 826 O O . ASP A 1 108 ? 0.307 -12.716 0.928 1.00 75.88 108 ASP A O 1
ATOM 830 N N . ILE A 1 109 ? 2.033 -11.313 0.647 1.00 84.06 109 ILE A N 1
ATOM 831 C CA . ILE A 1 109 ? 1.320 -10.380 -0.221 1.00 84.06 109 ILE A CA 1
ATOM 832 C C . ILE A 1 109 ? 1.530 -10.769 -1.684 1.00 84.06 109 ILE A C 1
ATOM 834 O O . ILE A 1 109 ? 2.635 -10.720 -2.227 1.00 84.06 109 ILE A O 1
ATOM 838 N N . ARG A 1 110 ? 0.431 -11.102 -2.364 1.00 88.12 110 ARG A N 1
ATOM 839 C CA . ARG A 1 110 ? 0.419 -11.337 -3.812 1.00 88.12 110 ARG A CA 1
ATOM 840 C C . ARG A 1 110 ? 0.133 -10.038 -4.552 1.00 88.12 110 ARG A C 1
ATOM 842 O O . ARG A 1 110 ? -0.957 -9.484 -4.448 1.00 88.12 110 ARG A O 1
ATOM 849 N N . ILE A 1 111 ? 1.113 -9.574 -5.317 1.00 90.06 111 ILE A N 1
ATOM 850 C CA . ILE A 1 111 ? 1.051 -8.303 -6.043 1.00 90.06 111 ILE A CA 1
ATOM 851 C C . ILE A 1 111 ? 0.755 -8.555 -7.521 1.00 90.06 111 ILE A C 1
ATOM 853 O O . ILE A 1 111 ? 1.395 -9.404 -8.138 1.00 90.06 111 ILE A O 1
ATOM 857 N N . LEU A 1 112 ? -0.168 -7.768 -8.078 1.00 90.81 112 LEU A N 1
ATOM 858 C CA . LEU A 1 112 ? -0.412 -7.638 -9.513 1.00 90.81 112 LEU A CA 1
ATOM 859 C C . LEU A 1 112 ? -0.214 -6.171 -9.919 1.00 90.81 112 LEU A C 1
ATOM 861 O O . LEU A 1 112 ? -0.854 -5.278 -9.361 1.00 90.81 112 LEU A O 1
ATOM 865 N N . ARG A 1 113 ? 0.646 -5.921 -10.907 1.00 90.69 113 ARG A N 1
ATOM 866 C CA . ARG A 1 113 ? 0.901 -4.600 -11.484 1.00 90.69 113 ARG A CA 1
ATOM 867 C C . ARG A 1 113 ? 0.190 -4.483 -12.828 1.00 90.69 113 ARG A C 1
ATOM 869 O O . ARG A 1 113 ? 0.681 -4.948 -13.847 1.00 90.69 113 ARG A O 1
ATOM 876 N N . TYR A 1 114 ? -0.951 -3.806 -12.822 1.00 87.94 114 TYR A N 1
ATOM 877 C CA . TYR A 1 114 ? -1.733 -3.551 -14.031 1.00 87.94 114 TYR A CA 1
ATOM 878 C C . TYR A 1 114 ? -1.305 -2.242 -14.709 1.00 87.94 114 TYR A C 1
ATOM 880 O O . TYR A 1 114 ? -1.247 -1.205 -14.043 1.00 87.94 114 TYR A O 1
ATOM 888 N N . GLY A 1 115 ? -1.001 -2.257 -16.010 1.00 83.25 115 GLY A N 1
ATOM 889 C CA . GLY A 1 115 ? -0.601 -1.065 -16.770 1.00 83.25 115 GLY A CA 1
ATOM 890 C C . GLY A 1 115 ? 0.155 -1.386 -18.061 1.00 83.25 115 GLY A C 1
ATOM 891 O O . GLY A 1 115 ? 0.404 -2.545 -18.367 1.00 83.25 115 GLY A O 1
ATOM 892 N N . ARG A 1 116 ? 0.536 -0.352 -18.826 1.00 77.19 116 ARG A N 1
ATOM 893 C CA . ARG A 1 116 ? 1.358 -0.532 -20.036 1.00 77.19 116 ARG A CA 1
ATOM 894 C C . ARG A 1 116 ? 2.783 -0.910 -19.648 1.00 77.19 116 ARG A C 1
ATOM 896 O O . ARG A 1 116 ? 3.455 -0.126 -18.982 1.00 77.19 116 ARG A O 1
ATOM 903 N N . THR A 1 117 ? 3.250 -2.052 -20.135 1.00 73.00 117 THR A N 1
ATOM 904 C CA . THR A 1 117 ? 4.557 -2.645 -19.810 1.00 73.00 117 THR A CA 1
ATOM 905 C C . THR A 1 117 ? 5.743 -1.720 -20.094 1.00 73.00 117 THR A C 1
ATOM 907 O O . THR A 1 117 ? 6.721 -1.726 -19.355 1.00 73.00 117 THR A O 1
ATOM 910 N N . GLU A 1 118 ? 5.633 -0.857 -21.107 1.00 74.62 118 GLU A N 1
ATOM 911 C CA . GLU A 1 118 ? 6.653 0.137 -21.482 1.00 74.62 118 GLU A CA 1
ATOM 912 C C . GLU A 1 118 ? 6.884 1.225 -20.422 1.00 74.62 118 GLU A C 1
ATOM 914 O O . GLU A 1 118 ? 7.897 1.914 -20.450 1.00 74.62 118 GLU A O 1
ATOM 919 N N . SER A 1 119 ? 5.928 1.423 -19.513 1.00 74.69 119 SER A N 1
ATOM 920 C CA . SER A 1 119 ? 5.951 2.489 -18.507 1.00 74.69 119 SER A CA 1
ATOM 921 C C . SER A 1 119 ? 6.148 1.965 -17.082 1.00 74.69 119 SER A C 1
ATOM 923 O O . SER A 1 119 ? 5.838 2.684 -16.132 1.00 74.69 119 SER A O 1
ATOM 925 N N . ILE A 1 120 ? 6.583 0.710 -16.944 1.00 78.88 120 ILE A N 1
ATOM 926 C CA . ILE A 1 120 ? 6.779 0.018 -15.669 1.00 78.88 120 ILE A CA 1
ATOM 927 C C . ILE A 1 120 ? 8.276 -0.147 -15.419 1.00 78.88 120 ILE A C 1
ATOM 929 O O . ILE A 1 120 ? 9.009 -0.649 -16.276 1.00 78.88 120 ILE A O 1
ATOM 933 N N . GLU A 1 121 ? 8.713 0.250 -14.228 1.00 80.56 121 GLU A N 1
ATOM 934 C CA . GLU A 1 121 ? 10.103 0.106 -13.795 1.00 80.56 121 GLU A CA 1
ATOM 935 C C . GLU A 1 121 ? 10.493 -1.372 -13.604 1.00 80.56 121 GLU A C 1
ATOM 937 O O . GLU A 1 121 ? 9.641 -2.238 -13.389 1.00 80.56 121 GLU A O 1
ATOM 942 N N . GLU A 1 122 ? 11.795 -1.682 -13.631 1.00 80.06 122 GLU A N 1
ATOM 943 C CA . GLU A 1 122 ? 12.319 -3.059 -13.495 1.00 80.06 122 GLU A CA 1
ATOM 944 C C . GLU A 1 122 ? 11.743 -3.817 -12.288 1.00 80.06 122 GLU A C 1
ATOM 946 O O . GLU A 1 122 ? 11.414 -5.001 -12.367 1.00 80.06 122 GLU A O 1
ATOM 951 N N . GLU A 1 123 ? 11.557 -3.117 -11.171 1.00 76.00 123 GLU A N 1
ATOM 952 C CA . GLU A 1 123 ? 11.008 -3.672 -9.934 1.00 76.00 123 GLU A CA 1
ATOM 953 C C . GLU A 1 123 ? 9.561 -4.159 -10.100 1.00 76.00 123 GLU A C 1
ATOM 955 O O . GLU A 1 123 ? 9.174 -5.154 -9.481 1.00 76.00 123 GLU A O 1
ATOM 960 N N . GLY A 1 124 ? 8.785 -3.494 -10.963 1.00 79.81 124 GLY A N 1
ATOM 961 C CA . GLY A 1 124 ? 7.392 -3.804 -11.274 1.00 79.81 124 GLY A CA 1
ATOM 962 C C . GLY A 1 124 ? 7.216 -4.899 -12.331 1.00 79.81 124 GLY A C 1
ATOM 963 O O . GLY A 1 124 ? 6.188 -5.578 -12.334 1.00 79.81 124 GLY A O 1
ATOM 964 N N . LYS A 1 125 ? 8.217 -5.131 -13.195 1.00 83.81 125 LYS A N 1
ATOM 965 C CA . LYS A 1 125 ? 8.123 -6.052 -14.350 1.00 83.81 125 LYS A CA 1
ATOM 966 C C . LYS A 1 125 ? 7.834 -7.505 -13.993 1.00 83.81 125 LYS A C 1
ATOM 968 O O . LYS A 1 125 ? 7.286 -8.233 -14.809 1.00 83.81 125 LYS A O 1
ATOM 973 N N . LYS A 1 126 ? 8.183 -7.954 -12.792 1.00 84.31 126 LYS A N 1
ATOM 974 C CA . LYS A 1 126 ? 7.858 -9.312 -12.315 1.00 84.31 126 LYS A CA 1
ATOM 975 C C . LYS A 1 126 ? 6.397 -9.478 -11.878 1.00 84.31 126 LYS A C 1
ATOM 977 O O . LYS A 1 126 ? 5.943 -10.606 -11.730 1.00 84.31 126 LYS A O 1
ATOM 982 N N . PHE A 1 127 ? 5.669 -8.377 -11.678 1.00 86.50 127 PHE A N 1
ATOM 983 C CA . PHE A 1 127 ? 4.279 -8.381 -11.206 1.00 86.50 127 PHE A CA 1
ATOM 984 C C . PHE A 1 127 ? 3.258 -8.083 -12.297 1.00 86.50 127 PHE A C 1
ATOM 986 O O . PHE A 1 127 ? 2.067 -8.042 -12.000 1.00 86.50 127 PHE A O 1
ATOM 993 N N . ILE A 1 128 ? 3.694 -7.841 -13.531 1.00 90.06 128 ILE A N 1
ATOM 994 C CA . ILE A 1 128 ? 2.785 -7.648 -14.665 1.00 90.06 128 ILE A CA 1
ATOM 995 C C . ILE A 1 128 ? 2.080 -8.955 -15.017 1.00 90.06 128 ILE A C 1
ATOM 997 O O . ILE A 1 128 ? 2.593 -10.035 -14.721 1.00 90.06 128 ILE A O 1
ATOM 1001 N N . GLU A 1 129 ? 0.921 -8.857 -15.660 1.00 87.88 129 GLU A N 1
ATOM 1002 C CA . GLU A 1 129 ? 0.067 -10.003 -15.996 1.00 87.88 129 GLU A CA 1
ATOM 1003 C C . GLU A 1 129 ? 0.822 -11.126 -16.715 1.00 87.88 129 GLU A C 1
ATOM 1005 O O . GLU A 1 129 ? 0.596 -12.301 -16.430 1.00 87.88 129 GLU A O 1
ATOM 1010 N N . GLU A 1 130 ? 1.763 -10.770 -17.586 1.00 87.75 130 GLU A N 1
ATOM 1011 C CA . GLU A 1 130 ? 2.541 -11.716 -18.378 1.00 87.75 130 GLU A CA 1
ATOM 1012 C C . GLU A 1 130 ? 3.503 -12.563 -17.532 1.00 87.75 130 GLU A C 1
ATOM 1014 O O . GLU A 1 130 ? 3.737 -13.724 -17.855 1.00 87.75 130 GLU A O 1
ATOM 1019 N N . ASN A 1 131 ? 4.044 -12.006 -16.441 1.00 87.81 131 ASN A N 1
ATOM 1020 C CA . ASN A 1 131 ? 5.117 -12.631 -15.653 1.00 87.81 131 ASN A CA 1
ATOM 1021 C C . ASN A 1 131 ? 4.665 -13.098 -14.261 1.00 87.81 131 ASN A C 1
ATOM 1023 O O . ASN A 1 131 ? 5.327 -13.920 -13.622 1.00 87.81 131 ASN A O 1
ATOM 1027 N N . VAL A 1 132 ? 3.548 -12.565 -13.761 1.00 90.06 132 VAL A N 1
ATOM 1028 C CA . VAL A 1 132 ? 3.137 -12.713 -12.360 1.00 90.06 132 VAL A CA 1
ATOM 1029 C C . VAL A 1 132 ? 2.824 -14.162 -11.978 1.00 90.06 132 VAL A C 1
ATOM 1031 O O . VAL A 1 132 ? 3.116 -14.586 -10.859 1.00 90.06 132 VAL A O 1
ATOM 1034 N N . ALA A 1 133 ? 2.276 -14.950 -12.908 1.00 88.69 133 ALA A N 1
ATOM 1035 C CA . ALA A 1 133 ? 1.930 -16.346 -12.659 1.00 88.69 133 ALA A CA 1
ATOM 1036 C C . ALA A 1 133 ? 3.177 -17.203 -12.384 1.00 88.69 133 ALA A C 1
ATOM 1038 O O . ALA A 1 133 ? 3.207 -17.963 -11.410 1.00 88.69 133 ALA A O 1
ATOM 1039 N N . ASP A 1 134 ? 4.222 -17.040 -13.199 1.00 88.62 134 ASP A N 1
ATOM 1040 C CA . ASP A 1 134 ? 5.496 -17.738 -13.018 1.00 88.62 134 ASP A CA 1
ATOM 1041 C C . ASP A 1 134 ? 6.202 -17.283 -11.741 1.00 88.62 134 ASP A C 1
ATOM 1043 O O . ASP A 1 134 ? 6.734 -18.111 -10.994 1.00 88.62 134 ASP A O 1
ATOM 1047 N N . TYR A 1 135 ? 6.140 -15.983 -11.437 1.00 86.88 135 TYR A N 1
ATOM 1048 C CA . TYR A 1 135 ? 6.682 -15.437 -10.198 1.00 86.88 135 TYR A CA 1
ATOM 1049 C C . TYR A 1 135 ? 6.019 -16.056 -8.955 1.00 86.88 135 TYR A C 1
ATOM 1051 O O . TYR A 1 135 ? 6.711 -16.580 -8.078 1.00 86.88 135 TYR A O 1
ATOM 1059 N N . TRP A 1 136 ? 4.682 -16.077 -8.889 1.00 87.25 136 TRP A N 1
ATOM 1060 C CA . TRP A 1 136 ? 3.957 -16.679 -7.762 1.00 87.25 136 TRP A CA 1
ATOM 1061 C C . TRP A 1 136 ? 4.193 -18.184 -7.647 1.00 87.25 136 TRP A C 1
ATOM 1063 O O . TRP A 1 136 ? 4.303 -18.705 -6.532 1.00 87.25 136 TRP A O 1
ATOM 1073 N N . LYS A 1 137 ? 4.295 -18.893 -8.777 1.00 87.31 137 LYS A N 1
ATOM 1074 C CA . LYS A 1 137 ? 4.637 -20.319 -8.798 1.00 87.31 137 LYS A CA 1
ATOM 1075 C C . LYS A 1 137 ? 6.008 -20.566 -8.169 1.00 87.31 137 LYS A C 1
ATOM 1077 O O . LYS A 1 137 ? 6.117 -21.417 -7.289 1.00 87.31 137 LYS A O 1
ATOM 1082 N N . ALA A 1 138 ? 7.032 -19.816 -8.576 1.00 85.88 138 ALA A N 1
ATOM 1083 C CA . ALA A 1 138 ? 8.378 -19.946 -8.020 1.00 85.88 138 ALA A CA 1
ATOM 1084 C C . ALA A 1 138 ? 8.409 -19.631 -6.516 1.00 85.88 138 ALA A C 1
ATOM 1086 O O . ALA A 1 138 ? 9.019 -20.369 -5.746 1.00 85.88 138 ALA A O 1
ATOM 1087 N N . GLN A 1 139 ? 7.705 -18.580 -6.089 1.00 82.38 139 GLN A N 1
ATOM 1088 C CA . GLN A 1 139 ? 7.623 -18.180 -4.685 1.00 82.38 139 GLN A CA 1
ATOM 1089 C C . GLN A 1 139 ? 6.925 -19.230 -3.810 1.00 82.38 139 GLN A C 1
ATOM 1091 O O . GLN A 1 139 ? 7.390 -19.505 -2.709 1.00 82.38 139 GLN A O 1
ATOM 1096 N N . THR A 1 140 ? 5.842 -19.839 -4.306 1.00 83.38 140 THR A N 1
ATOM 1097 C CA . THR A 1 140 ? 5.086 -20.870 -3.572 1.00 83.38 140 THR A CA 1
ATOM 1098 C C . THR A 1 140 ? 5.880 -22.169 -3.440 1.00 83.38 140 THR A C 1
ATOM 1100 O O . THR A 1 140 ? 5.796 -22.830 -2.417 1.00 83.38 140 THR A O 1
ATOM 1103 N N . LEU A 1 141 ? 6.672 -22.539 -4.452 1.00 81.31 141 LEU A N 1
ATOM 1104 C CA . LEU A 1 141 ? 7.507 -23.748 -4.414 1.00 81.31 141 LEU A CA 1
ATOM 1105 C C . LEU A 1 141 ? 8.731 -23.628 -3.489 1.00 81.31 141 LEU A C 1
ATOM 1107 O O . LEU A 1 141 ? 9.351 -24.640 -3.176 1.00 81.31 141 LEU A O 1
ATOM 1111 N N . GLN A 1 142 ? 9.105 -22.408 -3.100 1.00 71.06 142 GLN A N 1
ATOM 1112 C CA . GLN A 1 142 ? 10.242 -22.122 -2.218 1.00 71.06 142 GLN A CA 1
ATOM 1113 C C . GLN A 1 142 ? 9.833 -21.819 -0.765 1.00 71.06 142 GLN A C 1
ATOM 1115 O O . GLN A 1 142 ? 10.712 -21.520 0.048 1.00 71.06 142 GLN A O 1
ATOM 1120 N N . ALA A 1 143 ? 8.533 -21.818 -0.459 1.00 59.88 143 ALA A N 1
ATOM 1121 C CA . ALA A 1 143 ? 7.969 -21.566 0.868 1.00 59.88 143 ALA A CA 1
ATOM 1122 C C . ALA A 1 143 ? 7.622 -22.887 1.564 1.00 59.88 143 ALA A C 1
ATOM 1124 O O . ALA A 1 143 ? 7.855 -22.960 2.790 1.00 59.88 143 ALA A O 1
#